Protein AF-A0A7V5FU33-F1 (afdb_monomer)

pLDDT: mean 97.38, std 1.75, range [89.38, 98.75]

Sequence (62 aa):
MLLLGQSCALSGPAKNLGIEMRAGLQAAFTKINNEGGVNGQTIHLRSRDAGYEPDRAIKNTL

Solvent-accessible surface area (backbone atoms only — not comparable to full-atom values): 3477 Å² total; per-residue (Å²): 111,44,80,45,81,40,71,34,16,65,39,64,96,61,14,65,62,28,46,54,54,49,50,53,52,51,54,54,43,50,54,43,36,76,73,48,29,62,95,74,20,46,65,45,82,50,76,42,69,16,46,77,37,70,70,43,39,54,60,67,75,111

Structure (mmCIF, N/CA/C/O backbone):
data_AF-A0A7V5FU33-F1
#
_entry.id   AF-A0A7V5FU33-F1
#
loop_
_atom_site.group_PDB
_atom_site.id
_atom_site.type_symbol
_atom_site.label_atom_id
_atom_site.label_alt_id
_atom_site.label_comp_id
_atom_site.label_asym_id
_atom_site.label_entity_id
_atom_site.label_seq_id
_atom_site.pdbx_PDB_ins_code
_atom_site.Cartn_x
_atom_site.Cartn_y
_atom_site.Cartn_z
_atom_site.occupancy
_atom_site.B_iso_or_equiv
_atom_site.auth_seq_id
_atom_site.auth_comp_id
_atom_site.auth_asym_id
_atom_site.auth_atom_id
_atom_site.pdbx_PDB_model_num
ATOM 1 N N . MET A 1 1 ? -11.265 -8.546 8.081 1.00 89.38 1 MET A N 1
ATOM 2 C CA . MET A 1 1 ? -9.961 -7.991 7.664 1.00 89.38 1 MET A CA 1
ATOM 3 C C . MET A 1 1 ? -10.138 -7.388 6.284 1.00 89.38 1 MET A C 1
ATOM 5 O O . MET A 1 1 ? -10.618 -8.098 5.408 1.00 89.38 1 MET A O 1
ATOM 9 N N . LEU A 1 2 ? -9.782 -6.118 6.099 1.00 97.62 2 LEU A N 1
ATOM 10 C CA . LEU A 1 2 ? -9.844 -5.434 4.807 1.00 97.62 2 LEU A CA 1
ATOM 11 C C . LEU A 1 2 ? -8.441 -5.395 4.188 1.00 97.62 2 LEU A C 1
ATOM 13 O O . LEU A 1 2 ? -7.529 -4.809 4.766 1.00 97.62 2 LEU A O 1
ATOM 17 N N . LEU A 1 3 ? -8.255 -6.033 3.032 1.00 97.56 3 LEU A N 1
ATOM 18 C CA . LEU A 1 3 ? -6.966 -6.081 2.340 1.00 97.56 3 LEU A CA 1
ATOM 19 C C . LEU A 1 3 ? -6.927 -5.050 1.211 1.00 97.56 3 LEU A C 1
ATOM 21 O O . LEU A 1 3 ? -7.729 -5.118 0.284 1.00 97.56 3 LEU A O 1
ATOM 25 N N . LEU A 1 4 ? -5.956 -4.143 1.265 1.00 97.62 4 LEU A N 1
ATOM 26 C CA . LEU A 1 4 ? -5.687 -3.165 0.216 1.00 97.62 4 LEU A CA 1
ATOM 27 C C . LEU A 1 4 ? -4.381 -3.518 -0.499 1.00 97.62 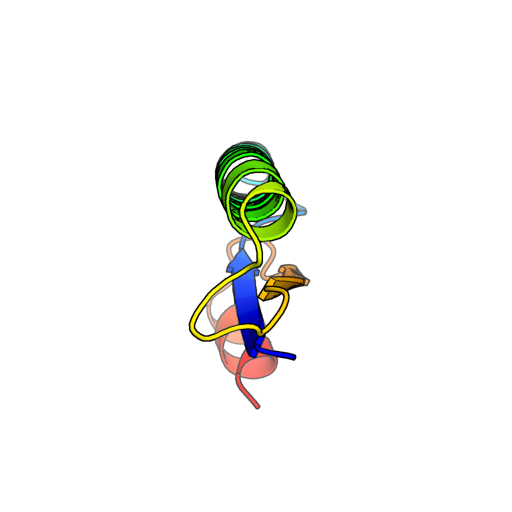4 LEU A C 1
ATOM 29 O O . LEU A 1 4 ? -3.341 -3.709 0.135 1.00 97.62 4 LEU A O 1
ATOM 33 N N . GLY A 1 5 ? -4.437 -3.615 -1.826 1.00 97.19 5 GLY A N 1
ATOM 34 C CA . GLY A 1 5 ? -3.267 -3.823 -2.676 1.00 97.19 5 GLY A CA 1
ATOM 35 C C . GLY A 1 5 ? -2.631 -2.499 -3.094 1.00 97.19 5 GLY A C 1
ATOM 36 O O . GLY A 1 5 ? -3.334 -1.541 -3.403 1.00 97.19 5 GLY A O 1
ATOM 37 N N . GLN A 1 6 ? -1.302 -2.451 -3.143 1.00 97.94 6 GLN A N 1
ATOM 38 C CA . GLN A 1 6 ? -0.550 -1.303 -3.651 1.00 97.94 6 GLN A CA 1
ATOM 39 C C . GLN A 1 6 ? 0.522 -1.780 -4.633 1.00 97.94 6 GLN A C 1
ATOM 41 O O . GLN A 1 6 ? 1.465 -2.459 -4.238 1.00 97.94 6 GLN A O 1
ATOM 46 N N . SER A 1 7 ? 0.416 -1.395 -5.903 1.00 97.75 7 SER A N 1
ATOM 47 C CA . SER A 1 7 ? 1.506 -1.530 -6.877 1.00 97.75 7 SER A CA 1
ATOM 48 C C . SER A 1 7 ? 2.254 -0.200 -6.937 1.00 97.75 7 SER A C 1
ATOM 50 O O . SER A 1 7 ? 1.660 0.819 -7.284 1.00 97.75 7 SER A O 1
ATOM 52 N N . CYS A 1 8 ? 3.520 -0.161 -6.523 1.00 97.62 8 CYS A N 1
ATOM 53 C CA . CYS A 1 8 ? 4.292 1.087 -6.472 1.00 97.62 8 CYS A CA 1
ATOM 54 C C . CYS A 1 8 ? 5.787 0.844 -6.697 1.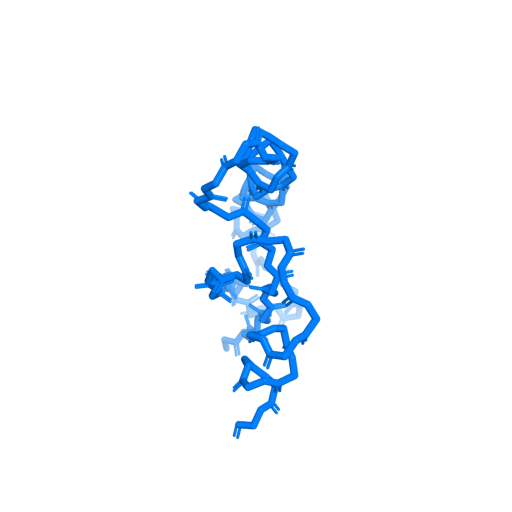00 97.62 8 CYS A C 1
ATOM 56 O O . CYS A 1 8 ? 6.262 -0.285 -6.583 1.00 97.62 8 CYS A O 1
ATOM 58 N N . ALA A 1 9 ? 6.532 1.894 -7.043 1.00 97.88 9 ALA A N 1
ATOM 59 C CA . ALA A 1 9 ? 7.980 1.808 -7.207 1.00 97.88 9 ALA A CA 1
ATOM 60 C C . ALA A 1 9 ? 8.655 1.664 -5.836 1.00 97.88 9 ALA A C 1
ATOM 62 O O . ALA A 1 9 ? 8.777 2.636 -5.098 1.00 97.88 9 ALA A O 1
ATOM 63 N N . LEU A 1 10 ? 9.079 0.452 -5.488 1.00 97.88 10 LEU A N 1
ATOM 64 C CA . LEU A 1 10 ? 9.839 0.155 -4.268 1.00 97.88 10 LEU A CA 1
ATOM 65 C C . LEU A 1 10 ? 11.313 -0.149 -4.573 1.00 97.88 10 LEU A C 1
ATOM 67 O O . LEU A 1 10 ? 12.138 -0.219 -3.664 1.00 97.88 10 LEU A O 1
ATOM 71 N N . SER A 1 11 ? 11.649 -0.294 -5.853 1.00 97.81 11 SER A N 1
ATOM 72 C CA . SER A 1 11 ? 13.007 -0.363 -6.385 1.00 97.81 11 SER A CA 1
ATOM 73 C C . SER A 1 11 ? 13.195 0.611 -7.553 1.00 97.81 11 SER A C 1
ATOM 75 O O . SER A 1 11 ? 12.256 1.281 -7.986 1.00 97.81 11 SER A O 1
ATOM 77 N N . GLY A 1 12 ? 14.434 0.706 -8.041 1.00 96.19 12 GLY A N 1
ATOM 78 C CA . GLY A 1 12 ? 14.798 1.561 -9.169 1.00 96.19 12 GLY A CA 1
ATOM 79 C C . GLY A 1 12 ? 14.990 3.043 -8.809 1.00 96.19 12 GLY A C 1
ATOM 80 O O . GLY A 1 12 ? 14.901 3.424 -7.636 1.00 96.19 12 GLY A O 1
ATOM 81 N N . PRO A 1 13 ? 15.273 3.896 -9.812 1.00 96.56 13 PRO A N 1
ATOM 82 C CA . PRO A 1 13 ? 15.581 5.316 -9.606 1.00 96.56 13 PRO A CA 1
ATOM 83 C C . PRO A 1 13 ? 14.433 6.106 -8.964 1.00 96.56 13 PRO A C 1
ATOM 85 O O . PRO A 1 13 ? 14.670 7.030 -8.192 1.00 96.56 13 PRO A O 1
ATOM 88 N N . ALA A 1 14 ? 13.186 5.707 -9.230 1.00 96.44 14 ALA A N 1
ATOM 89 C CA . ALA A 1 14 ? 11.985 6.364 -8.718 1.00 96.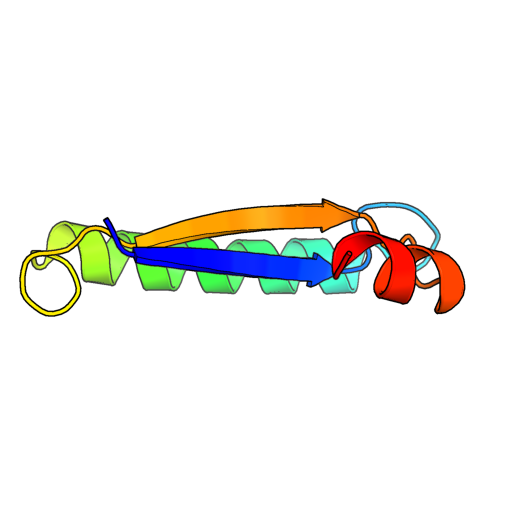44 14 ALA A CA 1
ATOM 90 C C . ALA A 1 14 ? 11.478 5.797 -7.372 1.0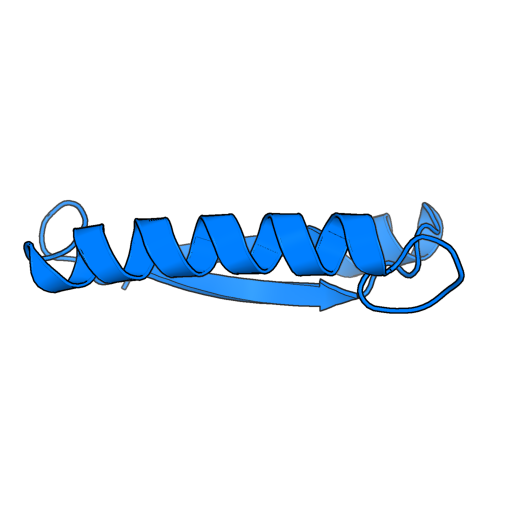0 96.44 14 ALA A C 1
ATOM 92 O O . ALA A 1 14 ? 10.397 6.178 -6.921 1.00 96.44 14 ALA A O 1
ATOM 93 N N . LYS A 1 15 ? 12.230 4.900 -6.707 1.00 97.88 15 LYS A N 1
ATOM 94 C CA . LYS A 1 15 ? 11.776 4.181 -5.496 1.00 97.88 15 LYS A CA 1
ATOM 95 C C . LYS A 1 15 ? 11.287 5.088 -4.365 1.00 97.88 15 LYS A C 1
ATOM 97 O O . LYS A 1 15 ? 10.378 4.721 -3.628 1.00 97.88 15 LYS A O 1
ATOM 102 N N . ASN A 1 16 ? 11.881 6.273 -4.222 1.00 98.00 16 ASN A N 1
ATOM 103 C CA . ASN A 1 16 ? 11.550 7.172 -3.120 1.00 98.00 16 ASN A CA 1
ATOM 104 C C . ASN A 1 16 ? 10.080 7.616 -3.199 1.00 98.00 16 ASN A C 1
ATOM 106 O O . ASN A 1 16 ? 9.428 7.715 -2.169 1.00 98.00 16 ASN A O 1
ATOM 110 N N . LEU A 1 17 ? 9.515 7.763 -4.404 1.00 96.50 17 LEU A N 1
ATOM 111 C CA . LEU A 1 17 ? 8.097 8.095 -4.575 1.00 96.50 17 LEU A CA 1
ATOM 112 C C . LEU A 1 17 ? 7.180 7.012 -3.986 1.00 96.50 17 LEU A C 1
ATOM 114 O O . LEU A 1 17 ? 6.229 7.321 -3.271 1.00 96.50 17 LEU A O 1
ATOM 118 N N . GLY A 1 18 ? 7.461 5.733 -4.261 1.00 97.50 18 GLY A N 1
ATOM 119 C CA . GLY A 1 18 ? 6.645 4.635 -3.741 1.00 97.50 18 GLY A CA 1
ATOM 120 C C . GLY A 1 18 ?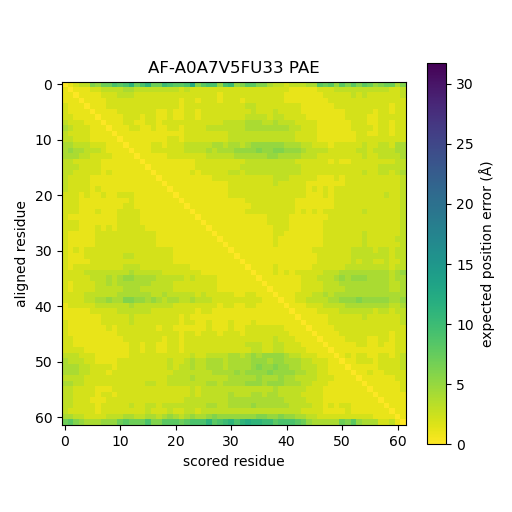 6.879 4.363 -2.256 1.00 97.50 18 GLY A C 1
ATOM 121 O O . GLY A 1 18 ? 5.925 4.021 -1.556 1.00 97.50 18 GLY A O 1
ATOM 122 N N . ILE A 1 19 ? 8.107 4.559 -1.761 1.00 98.38 19 ILE A N 1
ATOM 123 C CA . ILE A 1 19 ? 8.438 4.442 -0.333 1.00 98.38 19 ILE A CA 1
ATOM 124 C C . ILE A 1 19 ? 7.660 5.478 0.483 1.00 98.38 19 ILE A C 1
ATOM 126 O O . ILE A 1 19 ? 6.947 5.088 1.407 1.00 98.38 19 ILE A O 1
ATOM 130 N N . GLU A 1 20 ? 7.722 6.759 0.111 1.00 98.38 20 GLU A N 1
ATOM 131 C CA . GLU A 1 20 ? 7.028 7.826 0.846 1.00 98.38 20 GLU A CA 1
ATOM 132 C C . GLU A 1 20 ? 5.503 7.673 0.764 1.00 98.38 20 GLU A C 1
ATOM 134 O O . GLU A 1 20 ? 4.802 7.786 1.772 1.00 98.38 20 GLU A O 1
ATOM 139 N N . MET A 1 21 ? 4.972 7.300 -0.407 1.00 97.88 21 MET A N 1
ATOM 140 C CA . MET A 1 21 ? 3.544 6.993 -0.550 1.00 97.88 21 MET A CA 1
ATOM 141 C C . MET A 1 21 ? 3.117 5.838 0.367 1.00 97.88 21 MET A C 1
ATOM 143 O O . MET A 1 21 ? 2.094 5.923 1.049 1.00 97.88 21 MET A O 1
ATOM 147 N N . ARG A 1 22 ? 3.895 4.748 0.407 1.00 98.25 22 ARG A N 1
ATOM 148 C CA . ARG A 1 22 ? 3.623 3.605 1.289 1.00 98.25 22 ARG A CA 1
ATOM 149 C C . ARG A 1 22 ? 3.697 4.006 2.763 1.00 98.25 22 ARG A C 1
ATOM 151 O O . ARG A 1 22 ? 2.841 3.566 3.528 1.00 98.25 22 ARG A O 1
ATOM 158 N N . ALA A 1 23 ? 4.670 4.824 3.156 1.00 98.62 23 ALA A N 1
ATOM 159 C CA . ALA A 1 23 ? 4.814 5.296 4.530 1.00 98.62 23 ALA A CA 1
ATOM 160 C C . ALA A 1 23 ? 3.586 6.108 4.977 1.00 98.62 23 ALA A C 1
ATOM 162 O O . ALA A 1 23 ? 3.019 5.830 6.036 1.00 98.62 23 ALA A O 1
ATOM 163 N N . GLY A 1 24 ? 3.105 7.029 4.135 1.00 98.56 24 GLY A N 1
ATOM 164 C CA . GLY A 1 24 ? 1.887 7.801 4.403 1.00 98.56 24 GLY A CA 1
ATOM 165 C C . GLY A 1 24 ? 0.640 6.923 4.562 1.00 98.56 24 GLY A C 1
ATOM 166 O O . GLY A 1 24 ? -0.113 7.082 5.525 1.00 98.56 24 GLY A O 1
ATOM 167 N N . LEU A 1 25 ? 0.454 5.940 3.672 1.00 98.50 25 LEU A N 1
ATOM 168 C CA . LEU A 1 25 ? -0.648 4.975 3.777 1.00 98.50 25 LEU A CA 1
ATOM 169 C C . LEU A 1 25 ? -0.568 4.158 5.073 1.00 98.50 25 LEU A C 1
ATOM 171 O O . LEU A 1 25 ? -1.570 4.000 5.766 1.00 98.50 25 LEU A O 1
ATOM 175 N N . GLN A 1 26 ? 0.618 3.660 5.431 1.00 98.56 26 GLN A N 1
ATOM 176 C CA . GLN A 1 26 ? 0.814 2.889 6.661 1.00 98.56 26 GLN A CA 1
ATOM 177 C C . GLN A 1 26 ? 0.513 3.715 7.913 1.00 98.56 26 GLN A C 1
ATOM 179 O O . GLN A 1 26 ? -0.156 3.211 8.816 1.00 98.56 26 GLN A O 1
ATOM 184 N N . ALA A 1 27 ? 0.952 4.975 7.963 1.00 98.69 27 ALA A N 1
ATOM 185 C CA . ALA A 1 27 ? 0.650 5.875 9.072 1.00 98.69 27 ALA A CA 1
ATOM 186 C C . ALA A 1 27 ? -0.865 6.102 9.219 1.00 98.69 27 ALA A C 1
ATOM 188 O O . ALA A 1 27 ? -1.418 5.929 10.308 1.00 98.69 27 ALA A O 1
ATOM 189 N N . ALA A 1 28 ? -1.555 6.405 8.114 1.00 98.56 28 ALA A N 1
ATOM 190 C CA . ALA A 1 28 ? -3.001 6.61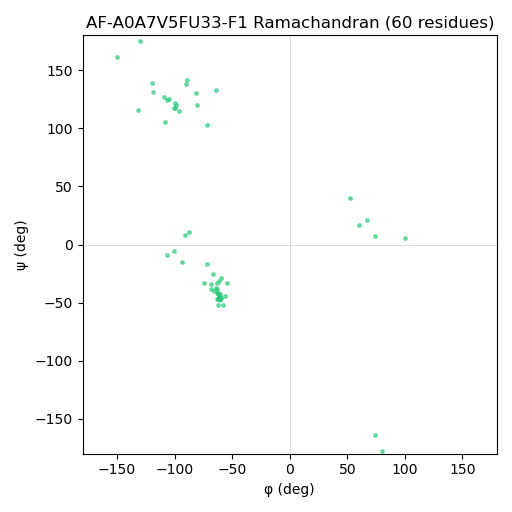5 8.110 1.00 98.56 28 ALA A CA 1
ATOM 191 C C . ALA A 1 28 ? -3.774 5.356 8.539 1.00 98.56 28 ALA A C 1
ATOM 193 O O . ALA A 1 28 ? -4.651 5.424 9.401 1.00 98.56 28 ALA A O 1
ATOM 194 N N . PHE A 1 29 ? -3.425 4.191 7.989 1.00 98.50 29 PHE A N 1
ATOM 195 C CA . PHE A 1 29 ? -4.093 2.933 8.329 1.00 98.50 29 PHE A CA 1
ATOM 196 C C . PHE A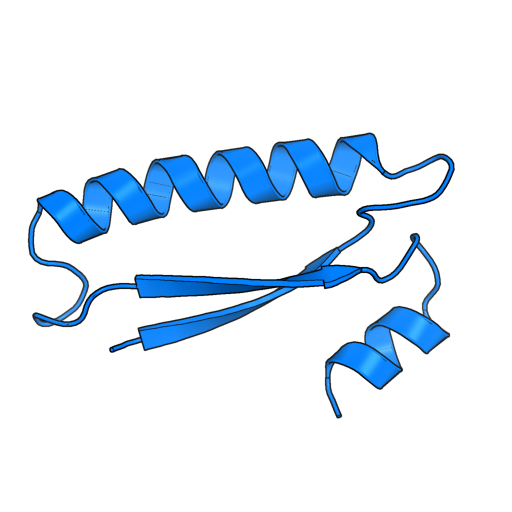 1 29 ? -3.805 2.486 9.756 1.00 98.50 29 PHE A C 1
ATOM 198 O O . PHE A 1 29 ? -4.694 1.939 10.399 1.00 98.50 29 PHE A O 1
ATOM 205 N N . THR A 1 30 ? -2.610 2.756 10.283 1.00 98.62 30 THR A N 1
ATOM 206 C CA . THR A 1 30 ? -2.289 2.480 11.691 1.00 98.62 30 THR A CA 1
ATOM 207 C C . THR A 1 30 ? -3.212 3.267 12.614 1.00 98.62 30 THR A C 1
ATOM 209 O O . THR A 1 30 ? -3.796 2.685 13.525 1.00 98.62 30 THR A O 1
ATOM 212 N N . LYS A 1 31 ? -3.418 4.562 12.339 1.00 98.75 31 LYS A N 1
ATOM 213 C CA . LYS A 1 31 ? -4.370 5.386 13.093 1.00 98.75 31 LYS A CA 1
ATOM 214 C C . LYS A 1 31 ? -5.788 4.799 13.046 1.00 98.75 31 LYS A C 1
ATOM 216 O O . LYS A 1 31 ? -6.372 4.563 14.095 1.00 98.75 31 LYS A O 1
ATOM 221 N N . ILE A 1 32 ? -6.304 4.506 11.850 1.00 98.56 32 ILE A N 1
ATOM 222 C CA . ILE A 1 32 ? -7.662 3.954 11.672 1.00 98.56 32 ILE A CA 1
ATOM 223 C C . ILE A 1 32 ? -7.814 2.602 12.381 1.00 98.56 32 ILE A C 1
ATOM 225 O O . ILE A 1 32 ? -8.817 2.346 13.040 1.00 98.56 32 ILE A O 1
ATOM 229 N N . ASN A 1 33 ? -6.812 1.731 12.278 1.00 98.56 33 ASN A N 1
ATOM 230 C CA . ASN A 1 33 ? -6.827 0.428 12.937 1.00 98.56 33 ASN A CA 1
ATOM 231 C C . ASN A 1 33 ? -6.861 0.551 14.463 1.00 98.56 33 ASN A C 1
ATOM 233 O O . ASN A 1 33 ? -7.577 -0.212 15.107 1.00 98.56 33 ASN A O 1
ATOM 237 N N . ASN A 1 34 ? -6.145 1.525 15.031 1.00 98.50 34 ASN A N 1
ATOM 238 C CA . ASN A 1 34 ? -6.183 1.810 16.467 1.00 98.50 34 ASN A CA 1
ATOM 239 C C . ASN A 1 34 ? -7.554 2.339 16.929 1.00 98.50 34 ASN A C 1
ATOM 241 O O . ASN A 1 34 ? -7.917 2.151 18.085 1.00 98.50 34 ASN A O 1
ATOM 245 N N . GLU A 1 35 ? -8.328 2.953 16.031 1.00 98.31 35 GLU A N 1
ATOM 246 C CA . GLU A 1 35 ? -9.690 3.450 16.282 1.00 98.31 35 GLU A CA 1
ATOM 247 C C . GLU A 1 35 ? -10.780 2.381 16.037 1.00 98.31 35 GLU A C 1
ATOM 249 O O . GLU A 1 35 ? -11.970 2.686 16.046 1.00 98.31 35 GLU A O 1
ATOM 254 N N . GLY A 1 36 ? -10.396 1.112 15.848 1.00 97.44 36 GLY A N 1
ATOM 255 C CA . GLY A 1 36 ? -11.328 -0.007 15.641 1.00 97.44 36 GLY A CA 1
ATOM 256 C C . GLY A 1 36 ? -11.493 -0.436 14.180 1.00 97.44 36 GLY A C 1
ATOM 257 O O . GLY A 1 36 ? -12.295 -1.323 13.880 1.00 97.44 36 GLY A O 1
ATOM 258 N N . GLY A 1 37 ? -10.710 0.141 13.267 1.00 97.94 37 GLY A N 1
ATOM 259 C CA . GLY A 1 37 ? -10.728 -0.207 11.850 1.00 97.94 37 GLY A CA 1
ATOM 260 C C . GLY A 1 37 ? -11.955 0.330 11.108 1.00 97.94 37 GLY A C 1
ATOM 261 O O . GLY A 1 37 ? -12.666 1.215 11.575 1.00 97.94 37 GLY A O 1
ATOM 262 N N . VAL A 1 38 ? -12.212 -0.212 9.918 1.00 97.75 38 VAL A N 1
ATOM 263 C CA . VAL A 1 38 ? -13.365 0.164 9.084 1.00 97.75 38 VAL A CA 1
ATOM 264 C C . VAL A 1 38 ? -14.452 -0.882 9.264 1.00 97.75 38 VAL A C 1
ATOM 266 O O . VAL A 1 38 ? -14.233 -2.048 8.945 1.00 97.75 38 VAL A O 1
ATOM 269 N N . ASN A 1 39 ? -15.616 -0.487 9.784 1.00 97.19 39 ASN A N 1
ATOM 270 C CA . ASN A 1 39 ? -16.715 -1.408 10.108 1.00 97.19 39 ASN A CA 1
ATOM 271 C C . ASN A 1 39 ? -16.255 -2.587 10.994 1.00 97.19 39 ASN A C 1
ATOM 273 O O . ASN A 1 39 ? -16.627 -3.737 10.760 1.00 97.19 39 ASN A O 1
ATOM 277 N N . GLY A 1 40 ? -15.377 -2.314 11.967 1.00 97.19 40 GLY A N 1
ATOM 278 C CA . GLY A 1 40 ? -14.781 -3.335 12.835 1.00 97.19 40 GLY A CA 1
ATOM 279 C C . GLY A 1 40 ? -13.709 -4.204 12.162 1.00 97.19 40 GLY A C 1
ATOM 280 O O . GLY A 1 40 ? -13.269 -5.195 12.743 1.00 97.19 40 GLY A O 1
ATOM 281 N N . GLN A 1 41 ? -13.289 -3.887 10.932 1.00 98.38 41 GLN A N 1
ATOM 282 C CA . GLN A 1 41 ? -12.255 -4.627 10.211 1.00 98.38 41 GLN A CA 1
ATOM 283 C C . GLN A 1 41 ? -10.924 -3.867 10.178 1.00 98.38 41 GLN A C 1
ATOM 285 O O . GLN A 1 41 ? -10.838 -2.758 9.652 1.00 98.38 41 GLN A O 1
ATOM 290 N N . THR A 1 42 ? -9.852 -4.515 10.638 1.00 98.44 42 THR A N 1
ATOM 291 C CA . THR A 1 42 ? -8.473 -4.027 10.476 1.00 98.44 42 THR A CA 1
ATOM 292 C C . THR A 1 42 ? -8.080 -3.972 8.997 1.00 98.44 42 THR A C 1
ATOM 294 O O . THR A 1 42 ? -8.286 -4.942 8.255 1.00 98.44 42 THR A O 1
ATOM 297 N N . ILE A 1 43 ? -7.494 -2.850 8.583 1.00 98.62 43 ILE A N 1
ATOM 298 C CA . ILE A 1 43 ? -6.905 -2.613 7.266 1.00 98.62 43 ILE A CA 1
ATOM 299 C C . ILE A 1 43 ? -5.498 -3.212 7.223 1.00 98.62 43 ILE A C 1
ATOM 301 O O . ILE A 1 43 ? -4.657 -2.904 8.069 1.00 98.62 43 ILE A O 1
ATOM 305 N N . HIS A 1 44 ? -5.210 -3.999 6.190 1.00 98.12 44 HIS A N 1
ATOM 306 C CA . HIS A 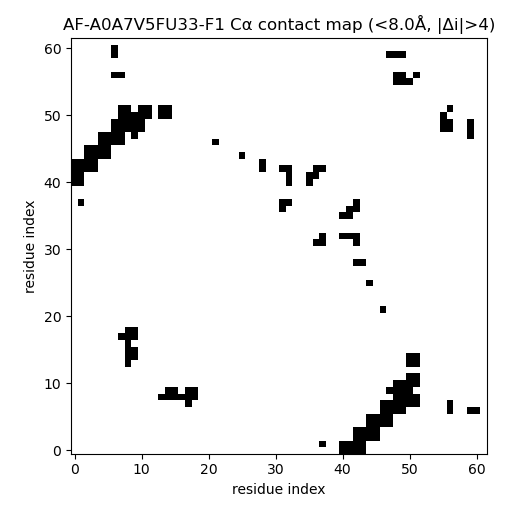1 44 ? -3.867 -4.471 5.867 1.00 98.12 44 HIS A CA 1
ATOM 307 C C . HIS A 1 44 ? -3.457 -3.973 4.485 1.00 98.12 44 HIS A C 1
ATOM 309 O O . HIS A 1 44 ? -4.196 -4.134 3.515 1.00 98.12 44 HIS A O 1
ATOM 315 N N . LEU A 1 45 ? -2.256 -3.404 4.390 1.00 98.25 45 LEU A N 1
ATOM 316 C CA . LEU A 1 45 ? -1.671 -2.958 3.129 1.00 98.25 45 LEU A CA 1
ATOM 317 C C . LEU A 1 45 ? -0.685 -4.005 2.606 1.00 98.25 45 LEU A C 1
ATOM 319 O O . LEU A 1 45 ? 0.321 -4.295 3.257 1.00 98.25 45 LEU A O 1
ATOM 323 N N . ARG A 1 46 ? -0.944 -4.539 1.410 1.00 97.69 46 ARG A N 1
ATOM 324 C CA . ARG A 1 46 ? -0.028 -5.432 0.693 1.00 97.69 46 ARG A CA 1
ATOM 325 C C . ARG A 1 46 ? 0.573 -4.711 -0.503 1.00 97.69 46 ARG A C 1
ATOM 327 O O . ARG A 1 46 ? -0.074 -4.549 -1.537 1.00 97.69 46 ARG A O 1
ATOM 334 N N . SER A 1 47 ? 1.835 -4.329 -0.367 1.00 98.06 47 SER A N 1
ATOM 335 C CA . SER A 1 47 ? 2.580 -3.675 -1.438 1.00 98.06 47 SER A CA 1
ATOM 336 C C . SER A 1 47 ? 3.302 -4.698 -2.322 1.00 98.06 47 SER A C 1
ATOM 338 O O . SER A 1 47 ? 3.899 -5.652 -1.819 1.00 98.06 47 SER A O 1
ATOM 340 N N . ARG A 1 48 ? 3.273 -4.489 -3.639 1.00 98.06 48 ARG A N 1
ATOM 341 C CA . ARG A 1 48 ? 4.091 -5.181 -4.640 1.00 98.06 48 ARG A CA 1
ATOM 342 C C . ARG A 1 48 ? 4.940 -4.146 -5.379 1.00 98.06 48 ARG A C 1
ATOM 344 O O . ARG A 1 48 ? 4.471 -3.051 -5.691 1.00 98.06 48 ARG A O 1
ATOM 351 N N . ASP A 1 49 ? 6.196 -4.493 -5.638 1.00 98.12 49 ASP A N 1
ATOM 352 C CA . ASP A 1 49 ? 7.132 -3.600 -6.313 1.00 98.12 49 ASP A CA 1
ATOM 353 C C . ASP A 1 49 ? 6.912 -3.611 -7.832 1.00 98.12 49 ASP A C 1
ATOM 355 O O . ASP A 1 49 ? 7.052 -4.650 -8.484 1.00 98.12 49 ASP A O 1
ATOM 359 N N . ALA A 1 50 ? 6.597 -2.450 -8.398 1.00 97.19 50 ALA A N 1
ATOM 360 C CA . ALA A 1 50 ? 6.498 -2.235 -9.838 1.00 97.19 50 ALA A CA 1
ATOM 361 C C . ALA A 1 50 ? 7.807 -1.715 -10.455 1.00 97.19 50 ALA A C 1
ATOM 363 O O . ALA A 1 50 ? 7.946 -1.740 -11.670 1.00 97.19 50 ALA A O 1
ATOM 364 N N . GLY A 1 51 ? 8.766 -1.228 -9.659 1.00 96.75 51 GLY A N 1
ATOM 365 C CA . GLY A 1 51 ? 10.033 -0.675 -10.157 1.00 96.75 51 GLY A CA 1
ATOM 366 C C . GLY A 1 51 ? 9.900 0.531 -11.095 1.00 96.75 51 GLY A C 1
ATOM 367 O O . GLY A 1 51 ? 10.860 0.845 -11.782 1.00 96.75 51 GLY A O 1
ATOM 368 N N . TYR A 1 52 ? 8.731 1.184 -11.122 1.00 94.75 52 TYR A N 1
ATOM 369 C CA . TYR A 1 52 ? 8.354 2.206 -12.112 1.00 94.75 52 TYR A CA 1
ATOM 370 C C . TYR A 1 52 ? 8.186 1.676 -13.552 1.00 94.75 52 TYR A C 1
ATOM 372 O O . TYR A 1 52 ? 8.189 2.448 -14.503 1.00 94.75 52 TYR A O 1
ATOM 380 N N . GLU A 1 53 ? 7.962 0.367 -13.699 1.00 96.88 53 GLU A N 1
ATOM 381 C CA . GLU A 1 53 ? 7.773 -0.307 -14.985 1.00 96.88 53 GLU A CA 1
ATOM 382 C C . GLU A 1 53 ? 6.301 -0.712 -15.200 1.00 96.88 53 GLU A C 1
ATOM 384 O O . GLU A 1 53 ? 5.748 -1.459 -14.375 1.00 96.88 53 GLU A O 1
ATOM 389 N N . PRO A 1 54 ? 5.652 -0.292 -16.306 1.00 96.12 54 PRO A N 1
ATOM 390 C CA . PRO A 1 54 ? 4.248 -0.612 -16.587 1.00 96.12 54 PRO A CA 1
ATOM 391 C C . PRO A 1 54 ? 3.943 -2.117 -16.597 1.00 96.12 54 PRO A C 1
ATOM 393 O O . PRO A 1 54 ? 2.986 -2.559 -15.962 1.00 96.12 54 PRO A O 1
ATOM 396 N N . ASP A 1 55 ? 4.793 -2.930 -17.227 1.00 97.56 55 ASP A N 1
ATOM 397 C CA . ASP A 1 55 ? 4.581 -4.382 -17.329 1.00 97.56 55 ASP A CA 1
ATOM 398 C C . ASP A 1 55 ? 4.613 -5.078 -15.966 1.00 97.56 55 ASP A C 1
ATOM 400 O O . ASP A 1 55 ? 3.849 -6.011 -15.700 1.00 97.56 55 ASP A O 1
ATOM 404 N N . ARG A 1 56 ? 5.492 -4.623 -15.065 1.00 97.06 56 ARG A N 1
ATOM 405 C CA . ARG A 1 56 ? 5.528 -5.121 -13.684 1.00 97.06 56 ARG A CA 1
ATOM 406 C C . ARG A 1 56 ? 4.285 -4.679 -12.921 1.00 97.06 56 ARG A C 1
ATOM 408 O O . ARG A 1 56 ? 3.750 -5.468 -12.144 1.00 97.06 56 ARG A O 1
ATOM 415 N N . ALA A 1 57 ? 3.805 -3.456 -13.151 1.00 96.62 57 ALA A N 1
ATOM 416 C CA . ALA A 1 57 ? 2.579 -2.968 -12.531 1.00 96.62 57 ALA A CA 1
ATOM 417 C C . ALA A 1 57 ? 1.354 -3.799 -12.944 1.00 96.62 57 ALA A C 1
ATOM 419 O O . ALA A 1 57 ? 0.570 -4.159 -12.068 1.00 96.62 57 ALA A O 1
ATOM 420 N N . ILE A 1 58 ? 1.241 -4.175 -14.223 1.00 97.44 58 ILE A N 1
ATOM 421 C CA . ILE A 1 58 ? 0.186 -5.069 -14.732 1.00 97.44 58 ILE A CA 1
ATOM 422 C C . ILE A 1 58 ? 0.296 -6.456 -14.086 1.00 97.44 58 ILE A C 1
ATOM 424 O O . ILE A 1 58 ? -0.685 -6.988 -13.574 1.00 97.44 58 ILE A O 1
ATOM 428 N N . LYS A 1 59 ? 1.500 -7.041 -14.027 1.00 97.19 59 LYS A N 1
ATOM 429 C CA . LYS A 1 59 ? 1.711 -8.345 -13.368 1.00 97.19 59 LYS A CA 1
ATOM 430 C C . LYS A 1 59 ? 1.328 -8.333 -11.887 1.00 97.19 59 LYS A C 1
ATOM 432 O O . LYS A 1 59 ? 0.923 -9.359 -11.355 1.00 97.19 59 LYS A O 1
ATOM 437 N N . ASN A 1 60 ? 1.427 -7.185 -11.217 1.00 97.31 60 ASN A N 1
ATOM 438 C CA . ASN A 1 60 ? 1.033 -7.056 -9.818 1.00 97.31 60 ASN A CA 1
ATOM 439 C C . ASN A 1 60 ? -0.487 -7.103 -9.600 1.00 97.31 60 ASN A C 1
ATOM 441 O O . ASN A 1 60 ? -0.886 -7.308 -8.451 1.00 97.31 60 ASN A O 1
ATOM 445 N N . THR A 1 61 ? -1.308 -6.920 -10.639 1.00 92.19 61 THR A N 1
ATOM 446 C CA . THR A 1 61 ? -2.781 -6.948 -10.549 1.00 92.19 61 THR A CA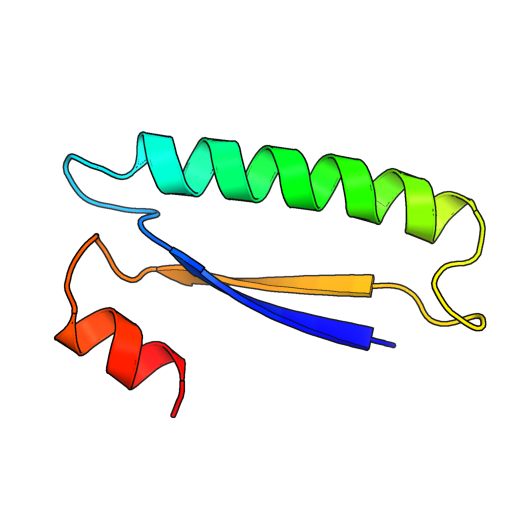 1
ATOM 447 C C . THR A 1 61 ? -3.410 -8.265 -10.999 1.00 92.19 61 THR A C 1
ATOM 449 O O . THR A 1 61 ? -4.623 -8.414 -10.879 1.00 92.19 61 THR A O 1
ATOM 452 N N . LEU A 1 62 ? -2.601 -9.192 -11.516 1.00 89.94 62 LEU A N 1
ATOM 453 C CA . LEU A 1 62 ? -2.985 -10.576 -11.797 1.00 89.94 62 LEU A CA 1
ATOM 454 C C . LEU A 1 62 ? -2.842 -11.435 -10.525 1.00 89.94 62 LEU A C 1
ATOM 456 O O . LEU A 1 62 ? -3.653 -12.372 -10.387 1.00 89.94 62 LEU A O 1
#

Secondary structure (DSSP, 8-state):
-EEEEEEE--SSTTHHHHHHHHHHHHHHHHHHHHTT-BTTB-EEEEEEE-TT-HHHHHHTT-

Foldseek 3Di:
DAEDEAEEACDAPCNVVRVVVVVVVVVVLVVQVVVCHDVNDRYDYDYDHQNPPPVSSVVSVD

Nearest PDB structures (foldseek):
  4n0q-assembly4_D  TM=9.870E-01  e=1.034E-03  Brucella melitensis bv. 1 str. 16M
  2lbp-assembly1_A  TM=9.583E-01  e=1.365E-03  Escherichia coli
  8q52-assembly1_A  TM=9.525E-01  e=2.737E-03  Escherichia coli K-12
  1usg-assembly1_A  TM=9.578E-01  e=2.934E-03  Escherichia coli
  8tg1-assembly1_A  TM=9.449E-01  e=1.026E-02  Caldicellulosiruptor saccharolyticus

Radius of gyration: 13.02 Å; Cα contacts (8 Å, |Δi|>4): 93; chains: 1; bounding box: 32×19×34 Å

Mean predicted aligned error: 2.16 Å